Protein AF-A0A8I1TP29-F1 (afdb_monomer_lite)

Secondary structure (DSSP, 8-state):
-HHHHHHHHHHHHHH-HHHHTT--SSHHHHHHHHHHHHHHHHH-

pL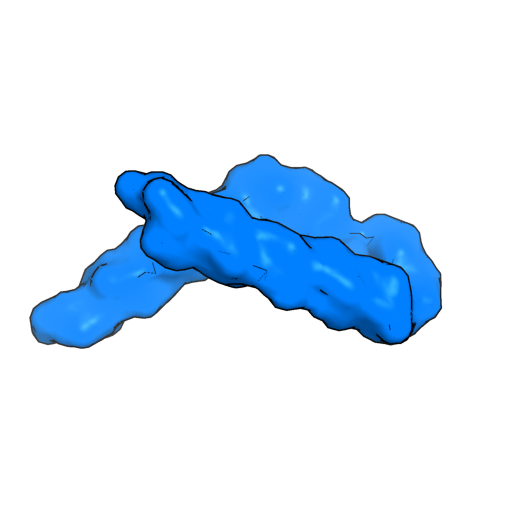DDT: mean 85.11, std 5.9, range [64.56, 92.69]

Foldseek 3Di:
DVVVVVVVLVVQVVVPVCLVVVPDPDPVVSVVVVVVSNVVVVVD

Sequence (44 aa):
KARNLVERFFNRLKQFRRLATRYDKLANRFNAFLHLACAYIWLL

Radius of gyration: 11.22 Å; chains: 1; bounding box: 25×18×27 Å

Structure (mmCIF, N/CA/C/O backbone):
data_AF-A0A8I1TP29-F1
#
_entry.id   AF-A0A8I1TP29-F1
#
loop_
_atom_site.group_PDB
_atom_site.id
_atom_site.type_symbol
_atom_site.label_atom_id
_atom_site.label_alt_id
_atom_site.label_comp_id
_atom_site.label_asym_id
_atom_site.label_entity_id
_atom_site.label_seq_id
_atom_site.pdbx_PDB_ins_code
_atom_site.Cartn_x
_atom_site.Cartn_y
_atom_site.Cartn_z
_atom_site.occupancy
_atom_site.B_iso_or_equiv
_atom_site.auth_seq_id
_atom_site.auth_comp_id
_atom_site.auth_asym_id
_atom_site.auth_atom_id
_atom_site.pdbx_PDB_model_num
ATOM 1 N N . LYS A 1 1 ? -18.776 10.000 6.411 1.00 64.56 1 LYS A N 1
ATOM 2 C CA . LYS A 1 1 ? -18.087 8.947 7.207 1.00 64.56 1 LYS A CA 1
ATOM 3 C C . LYS A 1 1 ? -17.321 7.929 6.348 1.00 64.56 1 LYS A C 1
ATOM 5 O O . LYS A 1 1 ? -16.170 7.682 6.668 1.00 64.56 1 LYS A O 1
ATOM 10 N N . ALA A 1 2 ? -17.870 7.411 5.240 1.00 80.06 2 ALA A N 1
ATOM 11 C CA . ALA A 1 2 ? -17.165 6.442 4.379 1.00 80.06 2 ALA A CA 1
ATOM 12 C C . ALA A 1 2 ? -15.906 6.994 3.666 1.00 80.06 2 ALA A C 1
ATOM 14 O O . ALA A 1 2 ? -14.935 6.267 3.485 1.00 80.06 2 ALA A O 1
ATOM 15 N N . ARG A 1 3 ? -15.888 8.291 3.321 1.00 85.06 3 ARG A N 1
ATOM 16 C CA . ARG A 1 3 ? -14.785 8.931 2.574 1.00 85.06 3 ARG A CA 1
ATOM 17 C C . ARG A 1 3 ? -13.424 8.815 3.271 1.00 85.06 3 ARG A C 1
ATOM 19 O O . ARG A 1 3 ? -12.467 8.388 2.646 1.00 85.06 3 ARG A O 1
ATOM 26 N N . ASN A 1 4 ? -13.388 9.044 4.584 1.00 89.81 4 ASN A N 1
ATOM 27 C CA . ASN A 1 4 ? -12.169 8.933 5.391 1.00 89.81 4 ASN A CA 1
ATOM 28 C C . ASN A 1 4 ? -11.596 7.501 5.415 1.00 89.81 4 ASN A C 1
ATOM 30 O O . ASN A 1 4 ? -10.389 7.301 5.512 1.00 89.81 4 ASN A O 1
ATOM 34 N N . LEU A 1 5 ? -12.467 6.492 5.327 1.00 86.81 5 LEU A N 1
ATOM 35 C CA . LEU A 1 5 ? -12.080 5.080 5.310 1.00 86.81 5 LEU A CA 1
ATOM 36 C C . LEU A 1 5 ? -11.438 4.721 3.964 1.00 86.81 5 LEU A C 1
ATOM 38 O O . LEU A 1 5 ? -10.373 4.107 3.923 1.00 86.81 5 LEU A O 1
ATOM 42 N N . VAL A 1 6 ? -12.035 5.215 2.877 1.00 87.88 6 VAL A N 1
ATOM 43 C CA . VAL A 1 6 ? -11.502 5.107 1.515 1.00 87.88 6 VAL A CA 1
ATOM 44 C C . VAL A 1 6 ? -10.168 5.851 1.385 1.00 87.88 6 VAL A C 1
ATOM 46 O O . VAL A 1 6 ? -9.198 5.298 0.874 1.00 87.88 6 VAL A O 1
ATOM 49 N N . GLU A 1 7 ? -10.064 7.072 1.908 1.00 90.75 7 GLU A N 1
ATOM 50 C CA . GLU A 1 7 ? -8.824 7.856 1.886 1.00 90.75 7 GLU A CA 1
ATOM 51 C C . GLU A 1 7 ? -7.697 7.174 2.664 1.00 90.75 7 GLU A C 1
ATOM 53 O O . GLU A 1 7 ? -6.579 7.087 2.161 1.00 90.75 7 GLU A O 1
ATOM 58 N N . ARG A 1 8 ? -7.982 6.613 3.847 1.00 89.25 8 ARG A N 1
ATOM 59 C CA . ARG A 1 8 ? -7.004 5.827 4.616 1.00 89.25 8 ARG A CA 1
ATOM 60 C C . ARG A 1 8 ? -6.551 4.574 3.874 1.00 89.25 8 ARG A C 1
ATOM 62 O O . ARG A 1 8 ? -5.359 4.269 3.894 1.00 89.25 8 ARG A O 1
ATOM 69 N N . PHE A 1 9 ? -7.470 3.879 3.207 1.00 87.62 9 PHE A N 1
ATOM 70 C CA . PHE A 1 9 ? -7.150 2.718 2.381 1.00 87.62 9 PHE A CA 1
ATOM 71 C C . PHE A 1 9 ? -6.198 3.095 1.238 1.00 87.62 9 PHE A C 1
ATOM 73 O O . PHE A 1 9 ? -5.122 2.510 1.115 1.00 87.62 9 PHE A O 1
ATOM 80 N N . PHE A 1 1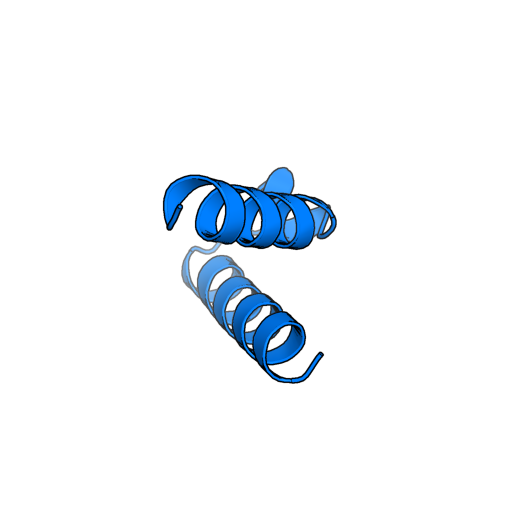0 ? -6.516 4.143 0.472 1.00 85.62 10 PHE A N 1
ATOM 81 C CA . PHE A 1 10 ? -5.631 4.633 -0.589 1.00 85.62 10 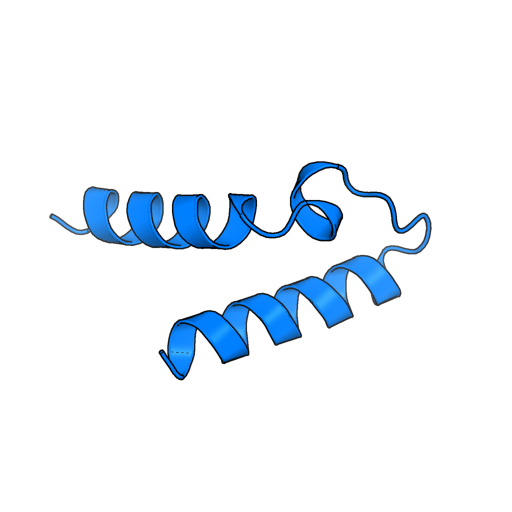PHE A CA 1
ATOM 82 C C . PHE A 1 10 ? -4.310 5.190 -0.054 1.00 85.62 10 PHE A C 1
ATOM 84 O O . PHE A 1 10 ? -3.283 5.054 -0.716 1.00 85.62 10 PHE A O 1
ATOM 91 N N . ASN A 1 11 ? -4.298 5.777 1.143 1.00 89.81 11 ASN A N 1
ATOM 92 C CA . ASN A 1 11 ? -3.069 6.252 1.767 1.00 89.81 11 ASN A CA 1
ATOM 93 C C . ASN A 1 11 ? -2.136 5.086 2.136 1.00 89.81 11 ASN A C 1
ATOM 95 O O . ASN A 1 11 ? -0.940 5.162 1.867 1.00 89.81 11 ASN A O 1
ATOM 99 N N . ARG A 1 12 ? -2.678 3.972 2.660 1.00 87.81 12 ARG A N 1
ATOM 100 C CA . 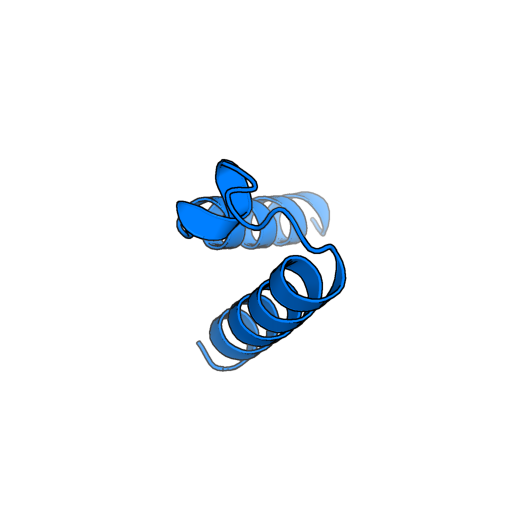ARG A 1 12 ? -1.924 2.717 2.868 1.00 87.81 12 ARG A CA 1
ATOM 101 C C . ARG A 1 12 ? -1.429 2.139 1.539 1.00 87.81 12 ARG A C 1
ATOM 103 O O . ARG A 1 12 ? -0.279 1.734 1.438 1.00 87.81 12 ARG A O 1
ATOM 110 N N . LEU A 1 13 ? -2.256 2.172 0.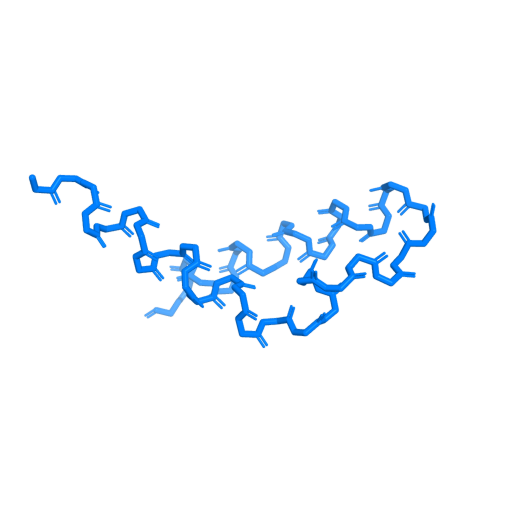497 1.00 87.81 13 LEU A N 1
ATOM 111 C CA . LEU A 1 13 ? -1.895 1.700 -0.844 1.00 87.81 13 LEU A CA 1
ATOM 112 C C . LEU A 1 13 ? -0.745 2.504 -1.475 1.00 87.81 13 LEU A C 1
ATOM 114 O O . LEU A 1 13 ? 0.115 1.937 -2.146 1.00 87.81 13 LEU A O 1
ATOM 118 N N . LYS A 1 14 ? -0.681 3.813 -1.214 1.00 85.12 14 LYS A N 1
ATOM 119 C CA . LYS A 1 14 ? 0.401 4.694 -1.684 1.00 85.12 14 LYS A CA 1
ATOM 120 C C . LYS A 1 14 ? 1.742 4.468 -0.978 1.00 85.12 14 LYS A C 1
ATOM 122 O O . LYS A 1 14 ? 2.767 4.839 -1.542 1.00 85.12 14 LYS A O 1
ATOM 127 N N . GLN A 1 15 ? 1.766 3.829 0.197 1.00 85.50 15 GLN A N 1
ATOM 128 C CA . GLN A 1 15 ? 3.017 3.429 0.866 1.00 85.50 15 GLN A CA 1
ATOM 129 C C . GLN A 1 15 ? 3.803 2.406 0.034 1.00 85.50 15 GLN A C 1
ATOM 131 O O . GLN A 1 15 ? 5.031 2.349 0.085 1.00 85.50 15 GLN A O 1
ATOM 136 N N . PHE A 1 16 ? 3.111 1.628 -0.801 1.00 84.62 16 PHE A N 1
ATOM 137 C CA . PHE A 1 16 ? 3.748 0.721 -1.741 1.00 84.62 16 PHE A CA 1
ATOM 138 C C . PHE A 1 16 ? 4.321 1.510 -2.920 1.00 84.62 16 PHE A C 1
ATOM 140 O O . PHE A 1 16 ? 3.662 1.715 -3.943 1.00 84.62 16 PHE A O 1
ATOM 147 N N . ARG A 1 17 ? 5.593 1.914 -2.801 1.00 79.50 17 ARG A N 1
ATOM 148 C CA . ARG A 1 17 ? 6.320 2.689 -3.823 1.00 79.50 17 ARG A CA 1
ATOM 149 C C . ARG A 1 17 ? 6.165 2.098 -5.227 1.00 79.50 17 ARG A C 1
ATOM 151 O O . ARG A 1 17 ? 5.960 2.846 -6.177 1.00 79.50 17 ARG A O 1
ATOM 158 N N . AR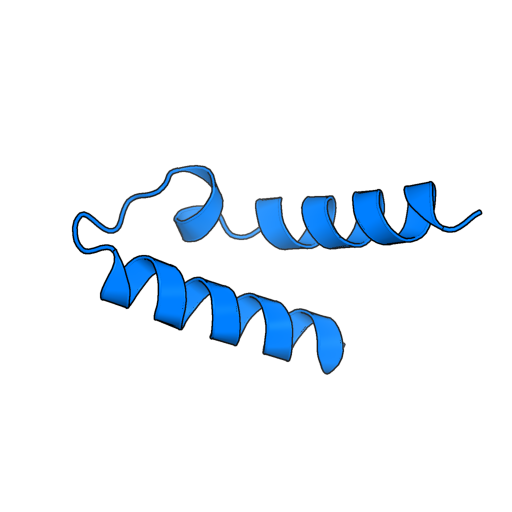G A 1 18 ? 6.192 0.765 -5.343 1.00 78.19 18 ARG A N 1
ATOM 159 C CA . ARG A 1 18 ? 6.052 0.009 -6.601 1.00 78.19 18 ARG A CA 1
ATOM 160 C C . ARG A 1 18 ? 4.693 0.205 -7.294 1.00 78.19 18 ARG A C 1
ATOM 162 O O . ARG A 1 18 ? 4.646 0.274 -8.519 1.00 78.19 18 ARG A O 1
ATOM 169 N N . LEU A 1 19 ? 3.619 0.338 -6.514 1.00 80.62 19 LEU A N 1
ATOM 170 C CA . LEU A 1 19 ? 2.266 0.657 -6.986 1.00 80.62 19 LEU A CA 1
ATOM 171 C C . LEU A 1 19 ? 2.147 2.137 -7.359 1.00 80.62 19 LEU A C 1
ATOM 173 O O . LEU A 1 19 ? 1.658 2.455 -8.439 1.00 80.62 19 LEU A O 1
ATOM 177 N N . ALA A 1 20 ? 2.647 3.032 -6.502 1.00 77.31 20 ALA A N 1
ATOM 178 C CA . ALA A 1 20 ? 2.531 4.480 -6.684 1.00 77.31 20 ALA A CA 1
ATOM 179 C C . ALA A 1 20 ? 3.264 5.004 -7.931 1.00 77.31 20 ALA A C 1
ATOM 181 O O . ALA A 1 20 ? 2.782 5.903 -8.610 1.00 77.31 20 ALA A O 1
ATOM 182 N N . THR A 1 21 ? 4.422 4.429 -8.245 1.00 80.75 21 THR A N 1
ATOM 183 C CA . THR A 1 21 ? 5.255 4.833 -9.394 1.00 80.75 21 THR A CA 1
ATOM 184 C C . THR A 1 21 ? 4.966 4.031 -10.663 1.00 80.75 21 THR A C 1
ATOM 186 O O . THR A 1 21 ? 5.544 4.322 -11.705 1.00 80.75 21 THR A O 1
ATOM 189 N N . ARG A 1 22 ? 4.069 3.033 -10.591 1.00 76.00 22 ARG A N 1
ATOM 190 C CA . ARG A 1 22 ? 3.687 2.158 -11.711 1.00 76.00 22 ARG A CA 1
ATOM 191 C C . ARG A 1 22 ? 4.901 1.604 -12.480 1.00 76.00 22 ARG A C 1
ATOM 193 O O . ARG A 1 22 ? 4.932 1.630 -13.706 1.00 76.00 22 ARG A O 1
ATOM 200 N N . TYR A 1 23 ? 5.899 1.088 -11.755 1.00 72.50 23 TYR A N 1
ATOM 201 C CA . TYR A 1 23 ? 7.133 0.544 -12.352 1.00 72.50 23 TYR A CA 1
ATOM 202 C C . TYR A 1 23 ? 6.894 -0.645 -13.291 1.00 72.50 23 TYR A C 1
ATOM 204 O O . TYR A 1 23 ? 7.692 -0.900 -14.194 1.00 72.50 23 TYR A O 1
ATOM 212 N N . ASP A 1 24 ? 5.828 -1.410 -13.060 1.00 76.38 24 ASP A N 1
ATOM 213 C CA . ASP A 1 24 ? 5.538 -2.598 -13.851 1.00 76.38 24 ASP A CA 1
ATOM 214 C C . ASP A 1 24 ? 4.984 -2.210 -15.235 1.00 76.38 24 ASP A C 1
ATOM 216 O O . ASP A 1 24 ? 3.849 -1.754 -15.368 1.00 76.38 24 ASP A O 1
ATOM 220 N N . LYS A 1 25 ? 5.794 -2.433 -16.284 1.00 77.94 25 LYS A N 1
ATOM 221 C CA . LYS A 1 25 ? 5.414 -2.225 -17.699 1.00 77.94 25 LYS A CA 1
ATOM 222 C C . LYS A 1 25 ? 4.234 -3.097 -18.133 1.00 77.94 25 LYS A C 1
ATOM 224 O O . LYS A 1 25 ? 3.510 -2.733 -19.053 1.00 77.94 25 LYS A O 1
ATOM 229 N N . LEU A 1 26 ? 4.055 -4.256 -17.494 1.00 86.69 26 LEU A N 1
ATOM 230 C CA . LEU A 1 26 ? 2.986 -5.191 -17.818 1.00 86.69 26 LEU A CA 1
ATOM 231 C C . LEU A 1 26 ? 1.802 -4.997 -16.869 1.00 86.69 26 LEU A C 1
ATOM 233 O O . LEU A 1 26 ? 1.922 -5.214 -15.661 1.00 86.69 26 LEU A O 1
ATOM 237 N N . ALA A 1 27 ? 0.635 -4.681 -17.434 1.00 85.44 27 ALA A N 1
ATOM 238 C CA . ALA A 1 27 ? -0.599 -4.467 -16.677 1.00 85.44 27 ALA A CA 1
ATOM 239 C C . ALA A 1 27 ? -0.960 -5.658 -15.770 1.00 85.44 27 ALA A C 1
ATOM 241 O O . ALA A 1 27 ? -1.450 -5.462 -14.661 1.00 85.44 27 ALA A O 1
ATOM 242 N N . ASN A 1 28 ? -0.658 -6.888 -16.198 1.00 89.00 28 ASN A N 1
ATOM 243 C CA . ASN A 1 28 ? -0.907 -8.087 -15.399 1.00 89.00 28 ASN A CA 1
ATOM 244 C C . ASN A 1 28 ? -0.086 -8.111 -14.095 1.00 89.00 28 ASN A C 1
ATOM 246 O O . ASN A 1 28 ? -0.618 -8.393 -13.027 1.00 89.00 28 ASN A O 1
ATOM 250 N N . ARG A 1 29 ? 1.202 -7.742 -14.150 1.00 87.88 29 ARG A N 1
ATOM 251 C CA . ARG A 1 29 ? 2.059 -7.692 -12.952 1.00 87.88 29 ARG A CA 1
ATOM 252 C C . ARG A 1 29 ? 1.639 -6.577 -12.001 1.00 87.88 29 ARG A C 1
ATOM 254 O O . ARG A 1 29 ? 1.611 -6.788 -10.791 1.00 87.88 29 ARG A O 1
ATOM 261 N N . PHE A 1 30 ? 1.253 -5.426 -12.549 1.00 87.00 30 PHE A N 1
ATOM 262 C CA . PHE A 1 30 ? 0.679 -4.338 -11.762 1.00 87.00 30 PHE A CA 1
ATOM 263 C C . PHE A 1 30 ? -0.598 -4.786 -11.032 1.00 87.00 30 PHE A C 1
ATOM 265 O O . PHE A 1 30 ? -0.717 -4.575 -9.827 1.00 87.00 30 PHE A O 1
ATOM 272 N N . ASN A 1 31 ? -1.511 -5.469 -11.730 1.00 88.38 31 ASN A N 1
ATOM 273 C CA . ASN A 1 31 ? -2.741 -5.986 -11.130 1.00 88.38 31 ASN A CA 1
ATOM 274 C C . ASN A 1 31 ? -2.476 -7.078 -10.088 1.00 88.38 31 ASN A C 1
ATOM 276 O O . ASN A 1 31 ? -3.100 -7.055 -9.033 1.00 88.38 31 ASN A O 1
ATOM 280 N N . ALA A 1 32 ? -1.547 -8.006 -10.322 1.00 90.69 32 ALA A N 1
ATOM 281 C CA . ALA A 1 32 ? -1.192 -9.020 -9.327 1.00 90.69 32 ALA A CA 1
ATOM 282 C C . ALA A 1 32 ? -0.674 -8.376 -8.027 1.00 90.69 32 ALA A C 1
ATOM 284 O O . ALA A 1 32 ? -1.100 -8.737 -6.930 1.00 90.69 32 ALA A O 1
ATOM 285 N N . PHE A 1 33 ? 0.189 -7.363 -8.148 1.00 88.38 33 PHE A N 1
ATOM 286 C CA . PHE A 1 33 ? 0.717 -6.637 -6.994 1.00 88.38 33 PHE A CA 1
ATOM 287 C C . PHE A 1 33 ? -0.356 -5.786 -6.295 1.00 88.38 33 PHE A C 1
ATOM 289 O O . PHE A 1 33 ? -0.360 -5.689 -5.071 1.00 88.38 33 PHE A O 1
ATOM 296 N N . LEU A 1 34 ? -1.300 -5.217 -7.054 1.00 89.31 34 LEU A N 1
ATOM 297 C CA . LEU A 1 34 ? -2.463 -4.510 -6.512 1.00 89.31 34 LEU A CA 1
ATOM 298 C C . LEU A 1 34 ? -3.349 -5.435 -5.665 1.00 89.31 34 LEU A C 1
ATOM 300 O O . LEU A 1 34 ? -3.724 -5.060 -4.556 1.00 89.31 34 LEU A O 1
ATOM 304 N N . HIS A 1 35 ? -3.645 -6.645 -6.149 1.00 91.00 35 HIS A N 1
ATOM 305 C CA . HIS A 1 35 ? -4.427 -7.629 -5.395 1.00 91.00 35 HIS A CA 1
ATOM 306 C C . HIS A 1 35 ? -3.703 -8.074 -4.122 1.00 91.00 35 HIS A C 1
ATOM 308 O O . HIS A 1 35 ? -4.327 -8.142 -3.066 1.00 91.00 35 HIS A O 1
ATOM 314 N N . LEU A 1 36 ? -2.386 -8.298 -4.192 1.00 90.81 36 LEU A N 1
ATOM 315 C CA . LEU A 1 36 ? -1.573 -8.620 -3.015 1.00 90.81 36 LEU A CA 1
ATOM 316 C C . LEU A 1 36 ? -1.576 -7.488 -1.982 1.00 90.81 36 LEU A C 1
ATOM 318 O O . LEU A 1 36 ? -1.786 -7.744 -0.800 1.00 90.81 36 LEU A O 1
ATOM 322 N N . ALA A 1 37 ? -1.393 -6.236 -2.409 1.00 89.88 37 ALA A N 1
ATOM 323 C CA . ALA A 1 37 ? -1.435 -5.083 -1.511 1.00 89.88 37 ALA A CA 1
ATOM 324 C C . ALA A 1 37 ? -2.823 -4.904 -0.873 1.00 89.88 37 ALA A C 1
ATOM 326 O O . ALA A 1 37 ? -2.922 -4.586 0.310 1.00 89.88 37 ALA A O 1
ATOM 327 N N . CYS A 1 38 ? -3.892 -5.145 -1.635 1.00 90.62 38 CYS A N 1
ATOM 328 C CA . CYS A 1 38 ? -5.261 -5.110 -1.129 1.00 90.62 38 CYS A CA 1
ATOM 329 C C . CYS A 1 38 ? -5.501 -6.206 -0.076 1.00 90.62 38 CYS A C 1
ATOM 331 O O . CYS A 1 38 ? -5.973 -5.905 1.019 1.00 90.62 38 CYS A O 1
ATOM 333 N N . ALA A 1 39 ? -5.100 -7.449 -0.363 1.00 92.69 39 ALA A N 1
ATOM 334 C CA . ALA A 1 39 ? -5.200 -8.571 0.572 1.00 92.69 39 ALA A CA 1
ATOM 335 C C . ALA A 1 39 ? -4.379 -8.335 1.850 1.00 92.69 39 ALA A C 1
ATOM 337 O O . ALA A 1 39 ? -4.845 -8.623 2.948 1.00 92.69 39 ALA A O 1
ATOM 338 N N . TYR A 1 40 ? -3.189 -7.747 1.721 1.00 90.56 40 TYR A N 1
ATOM 339 C CA . TYR A 1 40 ? -2.347 -7.380 2.857 1.00 90.56 40 TYR A CA 1
ATOM 340 C C . TYR A 1 40 ? -2.997 -6.310 3.743 1.00 90.56 40 TYR A C 1
ATOM 342 O O . TYR A 1 40 ? -2.988 -6.443 4.959 1.00 90.56 40 TYR A O 1
ATOM 350 N N . ILE A 1 41 ? -3.597 -5.269 3.152 1.00 88.50 41 ILE A N 1
ATOM 351 C CA . ILE A 1 41 ? -4.319 -4.229 3.906 1.00 88.50 41 ILE A CA 1
ATOM 352 C C . ILE A 1 41 ? -5.591 -4.790 4.560 1.00 88.50 41 ILE A C 1
ATOM 354 O O . ILE A 1 41 ? -5.983 -4.293 5.608 1.00 88.50 41 ILE A O 1
ATOM 358 N N . TRP A 1 42 ? -6.234 -5.790 3.951 1.00 87.31 42 TRP A N 1
ATOM 359 C CA . TRP A 1 42 ? -7.409 -6.461 4.514 1.00 87.31 42 TRP A CA 1
ATOM 360 C C . TRP A 1 42 ? -7.069 -7.358 5.713 1.00 87.31 42 TRP A C 1
ATOM 362 O O . TRP A 1 42 ? -7.859 -7.451 6.646 1.00 87.31 42 TRP A O 1
ATOM 372 N N . LEU A 1 43 ? -5.904 -8.012 5.695 1.00 87.19 43 LEU A N 1
ATOM 373 C CA . LEU A 1 43 ? -5.439 -8.887 6.778 1.00 87.19 43 LEU A CA 1
ATOM 374 C C . LEU A 1 43 ? -4.896 -8.109 8.002 1.00 87.19 43 LEU A C 1
ATOM 376 O O . LEU A 1 43 ? -4.729 -8.707 9.062 1.00 87.19 43 LEU A O 1
ATOM 380 N N . LEU A 1 44 ? -4.614 -6.806 7.850 1.00 76.12 44 LEU A N 1
ATOM 381 C CA . LEU A 1 44 ? -4.007 -5.897 8.845 1.00 76.12 44 LEU A CA 1
ATOM 382 C C . LEU A 1 44 ? -5.001 -4.939 9.518 1.00 76.12 44 LEU A C 1
ATOM 384 O O . LEU A 1 44 ? -5.127 -5.026 10.756 1.00 76.12 44 LEU A O 1
#